Protein AF-A0A7K2X4B4-F1 (afdb_monomer_lite)

Secondary structure (DSSP, 8-state):
----------TTSSGGGTS--HHHHHHHHHHHHHHHSSTHHHHHHTT--HHHHHHHHHHHHHHHHHHHHHHTTTS--

Foldseek 3Di:
DDDDDDDPDPVCPDVVNVPDDPVNVVVVLLVVCLVPVHCLVVCVVVVNDNVVSCVVCVVVSVVVVVCVVVVVPPVPD

Sequence (77 aa):
AHASAKGSGRVGRTAAGRSLDRGAVTAAVRAGVRHVDTPYDTLLMQGVPRHQARTRVAPVIEAVLRAWRGGDGEARG

Structure (mmCIF, N/CA/C/O backbone):
data_AF-A0A7K2X4B4-F1
#
_entry.id   AF-A0A7K2X4B4-F1
#
loop_
_atom_site.group_PDB
_atom_site.id
_atom_site.type_symbol
_atom_site.label_atom_id
_atom_site.label_alt_id
_atom_site.label_comp_id
_atom_site.label_asym_id
_atom_site.la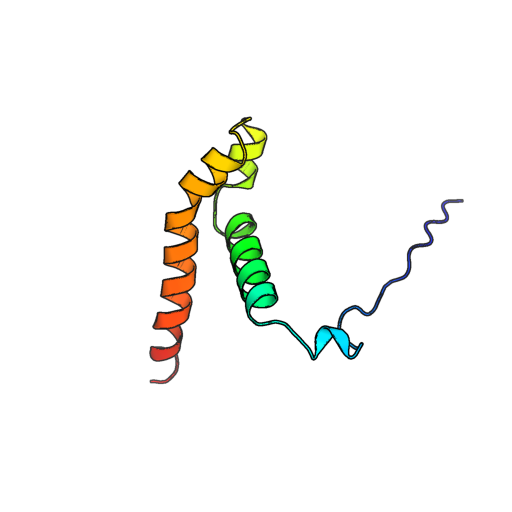bel_entity_id
_atom_site.label_seq_id
_atom_site.pdbx_PDB_ins_code
_atom_site.Cartn_x
_atom_site.Cartn_y
_atom_site.Cartn_z
_atom_site.occupancy
_atom_site.B_iso_or_equiv
_atom_site.auth_seq_id
_atom_site.auth_comp_id
_atom_site.auth_asym_id
_atom_site.auth_atom_id
_atom_site.pdbx_PDB_model_num
ATOM 1 N N . ALA A 1 1 ? -12.620 33.911 -18.045 1.00 38.84 1 ALA A N 1
ATOM 2 C CA . ALA A 1 1 ? -11.456 33.378 -18.779 1.00 38.84 1 ALA A CA 1
ATOM 3 C C . ALA A 1 1 ? -10.584 32.609 -17.792 1.00 38.84 1 ALA A C 1
ATOM 5 O O . ALA A 1 1 ? -9.986 33.221 -16.918 1.00 38.84 1 ALA A O 1
ATOM 6 N N . HIS A 1 2 ? -10.605 31.277 -17.860 1.00 33.97 2 HIS A N 1
ATOM 7 C CA . HIS A 1 2 ? -9.832 30.393 -16.986 1.00 33.97 2 HIS A CA 1
ATOM 8 C C . HIS A 1 2 ? -8.566 29.961 -17.725 1.00 33.97 2 HIS A C 1
ATOM 10 O O . HIS A 1 2 ? -8.656 29.269 -18.734 1.00 33.97 2 HIS A O 1
ATOM 16 N N . ALA A 1 3 ? -7.397 30.372 -17.240 1.00 40.72 3 ALA A N 1
ATOM 17 C CA . ALA A 1 3 ? -6.115 29.894 -17.737 1.00 40.72 3 ALA A CA 1
ATOM 18 C C . ALA A 1 3 ? -5.480 29.000 -16.669 1.00 40.72 3 ALA A C 1
ATOM 20 O O . ALA A 1 3 ? -4.896 29.486 -15.704 1.00 40.72 3 ALA A O 1
ATOM 21 N N . SER A 1 4 ? -5.591 27.683 -16.836 1.00 45.22 4 SER A N 1
ATOM 22 C CA . SER A 1 4 ? -4.732 26.734 -16.130 1.00 45.22 4 SER A CA 1
ATOM 23 C C . SER A 1 4 ? -3.604 26.325 -17.065 1.00 45.22 4 SER A C 1
ATOM 25 O O . SER A 1 4 ? -3.741 25.426 -17.888 1.00 45.22 4 SER A O 1
ATOM 27 N N . ALA A 1 5 ? -2.471 27.005 -16.923 1.00 49.59 5 ALA A N 1
ATOM 28 C CA . ALA A 1 5 ? -1.187 26.498 -17.367 1.00 49.59 5 ALA A CA 1
ATOM 29 C C . ALA A 1 5 ? -0.737 25.394 -16.398 1.00 49.59 5 ALA A C 1
ATOM 31 O O . ALA A 1 5 ? -0.487 25.669 -15.226 1.00 49.59 5 ALA A O 1
ATOM 32 N N . LYS A 1 6 ? -0.590 24.151 -16.865 1.00 50.84 6 LYS A N 1
ATOM 33 C CA . LYS A 1 6 ? 0.351 23.211 -16.243 1.00 50.84 6 LYS A CA 1
ATOM 34 C C . LYS A 1 6 ? 0.808 22.173 -17.257 1.00 50.84 6 LYS A C 1
ATOM 36 O O . LYS A 1 6 ? 0.016 21.386 -17.763 1.00 50.84 6 LYS A O 1
ATOM 41 N N . GLY A 1 7 ? 2.101 22.235 -17.570 1.00 48.38 7 GLY A N 1
ATOM 42 C CA . GLY A 1 7 ? 2.774 21.408 -18.558 1.00 48.38 7 GLY A CA 1
ATOM 43 C C . GLY A 1 7 ? 2.441 19.928 -18.413 1.00 48.38 7 GLY A C 1
ATOM 44 O O . GLY A 1 7 ? 2.722 19.310 -17.387 1.00 48.38 7 GLY A O 1
ATOM 45 N N . SER A 1 8 ? 1.889 19.370 -19.490 1.00 52.91 8 SER A N 1
ATOM 46 C CA . SER A 1 8 ? 1.794 17.938 -19.761 1.00 52.91 8 SER A CA 1
ATOM 47 C C . SER A 1 8 ? 3.211 17.379 -19.931 1.00 52.91 8 SER A C 1
ATOM 49 O O . SER A 1 8 ? 3.693 17.136 -21.042 1.00 52.91 8 SER A O 1
ATOM 51 N N . GLY A 1 9 ? 3.911 17.236 -18.807 1.00 45.72 9 GLY A N 1
ATOM 52 C CA . GLY A 1 9 ? 5.215 16.611 -18.719 1.00 45.72 9 GLY A CA 1
ATOM 53 C C . GLY A 1 9 ? 5.126 15.200 -19.271 1.00 45.72 9 GLY A C 1
ATOM 54 O O . GLY A 1 9 ? 4.443 14.334 -18.732 1.00 45.72 9 GLY A O 1
ATOM 55 N N . ARG A 1 10 ? 5.834 14.958 -20.369 1.00 56.91 10 ARG A N 1
ATOM 56 C CA . ARG A 1 10 ? 6.124 13.614 -20.851 1.00 56.91 10 ARG A CA 1
ATOM 57 C C . ARG A 1 10 ? 7.118 12.988 -19.875 1.00 56.91 10 ARG A C 1
ATOM 59 O O . ARG A 1 10 ? 8.320 13.026 -20.104 1.00 56.91 10 ARG A O 1
ATOM 66 N N . VAL A 1 11 ? 6.609 12.441 -18.774 1.00 57.03 11 VAL A N 1
ATOM 67 C CA . VAL A 1 11 ? 7.425 11.874 -17.684 1.00 57.03 11 VAL A CA 1
ATOM 68 C C . VAL A 1 11 ? 8.141 10.576 -18.098 1.00 57.03 11 VAL A C 1
ATOM 70 O O . VAL A 1 11 ? 9.038 10.118 -17.406 1.00 57.03 11 VAL A O 1
ATOM 73 N N . GLY A 1 12 ? 7.786 9.989 -19.247 1.00 51.25 12 GLY A N 1
ATOM 74 C CA . GLY A 1 12 ? 8.276 8.672 -19.675 1.00 51.25 12 GLY A CA 1
ATOM 75 C C . GLY A 1 12 ? 9.399 8.648 -20.718 1.00 51.25 12 GLY A C 1
ATOM 76 O O . GLY A 1 12 ? 9.744 7.565 -21.175 1.00 51.25 12 GLY A O 1
ATOM 77 N N . ARG A 1 13 ? 9.949 9.791 -21.164 1.00 54.47 13 ARG A N 1
ATOM 78 C CA . ARG A 1 13 ? 10.955 9.811 -22.260 1.00 54.47 13 ARG A CA 1
ATOM 79 C C . ARG A 1 13 ? 12.313 10.416 -21.912 1.00 54.47 13 ARG A C 1
ATOM 81 O O . ARG A 1 13 ? 13.191 10.452 -22.770 1.00 54.47 13 ARG A O 1
ATOM 88 N N . THR A 1 14 ? 12.510 10.881 -20.685 1.00 57.28 14 THR A N 1
ATOM 89 C CA . THR A 1 14 ? 13.812 11.372 -20.218 1.00 57.28 14 THR A CA 1
ATOM 90 C C . THR A 1 14 ? 14.655 10.213 -19.687 1.00 57.28 14 THR A C 1
ATOM 92 O O . THR A 1 14 ? 14.121 9.220 -19.199 1.00 57.28 14 THR A O 1
ATOM 95 N N . ALA A 1 15 ? 15.984 10.323 -19.774 1.00 50.84 15 ALA A N 1
ATOM 96 C CA . ALA A 1 15 ? 16.933 9.289 -19.338 1.00 50.84 15 ALA A CA 1
ATOM 97 C C . ALA A 1 15 ? 16.704 8.798 -17.887 1.00 50.84 15 ALA A C 1
ATOM 99 O O . ALA A 1 15 ? 16.982 7.641 -17.579 1.00 50.84 15 ALA A O 1
ATOM 100 N N . ALA A 1 16 ? 16.099 9.631 -17.032 1.00 50.53 16 ALA A N 1
ATOM 101 C CA . ALA A 1 16 ? 15.670 9.283 -15.676 1.00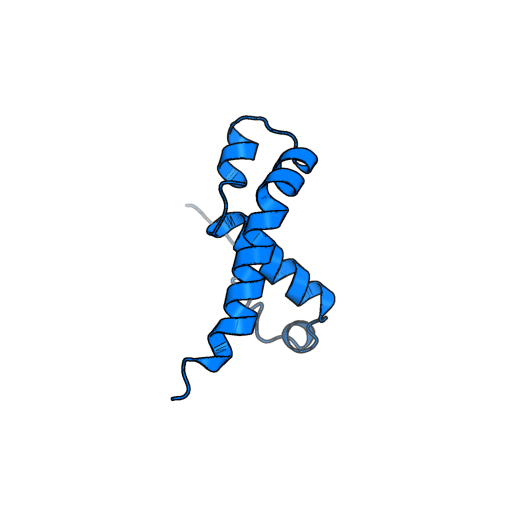 50.53 16 ALA A CA 1
ATOM 102 C C . ALA A 1 16 ? 14.579 8.191 -15.625 1.00 50.53 16 ALA A C 1
ATOM 104 O O . ALA A 1 16 ? 14.607 7.350 -14.735 1.00 50.53 16 ALA A O 1
ATOM 105 N N . GLY A 1 17 ? 13.668 8.136 -16.605 1.00 52.41 17 GLY A N 1
ATOM 106 C CA . GLY A 1 17 ? 12.691 7.046 -16.736 1.00 52.41 17 GLY A CA 1
ATOM 107 C C . GLY A 1 17 ? 13.304 5.725 -17.218 1.00 52.41 17 GLY A C 1
ATOM 108 O O . GLY A 1 17 ? 12.646 4.692 -17.164 1.00 52.41 17 GLY A O 1
ATOM 109 N N . ARG A 1 18 ? 14.560 5.747 -17.690 1.00 55.06 18 ARG A N 1
ATOM 110 C CA . ARG A 1 18 ? 15.308 4.574 -18.171 1.00 55.06 18 ARG A CA 1
ATOM 111 C C . ARG A 1 18 ? 16.288 4.035 -17.117 1.00 55.06 18 ARG A C 1
ATOM 113 O O . ARG A 1 18 ? 16.596 2.850 -17.137 1.00 55.06 18 ARG A O 1
ATOM 120 N N . SER A 1 19 ? 16.717 4.870 -16.167 1.00 59.47 19 SER A N 1
ATOM 121 C CA . SER A 1 19 ? 17.496 4.475 -14.983 1.00 59.47 19 SER A CA 1
ATOM 122 C C . SER A 1 19 ? 16.577 4.255 -13.778 1.00 59.47 19 SER A C 1
ATOM 124 O O . SER A 1 19 ? 16.671 4.951 -12.767 1.00 59.47 19 SER A O 1
ATOM 126 N N . LEU A 1 20 ? 15.643 3.314 -13.900 1.00 67.06 20 LEU A N 1
ATOM 127 C CA . LEU A 1 20 ? 14.751 2.973 -12.799 1.00 67.06 20 LEU A CA 1
ATOM 128 C C . LEU A 1 20 ? 15.521 2.195 -11.731 1.00 67.06 20 LEU A C 1
ATOM 130 O O . LEU A 1 20 ? 15.945 1.060 -11.951 1.00 67.06 20 LEU A O 1
ATOM 134 N N . ASP A 1 21 ? 15.678 2.808 -10.561 1.00 80.88 21 ASP A N 1
ATOM 135 C CA . ASP A 1 21 ? 16.163 2.107 -9.380 1.00 80.88 21 ASP A CA 1
ATOM 136 C C . ASP A 1 21 ? 15.195 0.967 -9.014 1.00 80.88 21 ASP A C 1
ATOM 138 O O . ASP A 1 21 ? 13.980 1.162 -8.913 1.00 80.88 21 ASP A O 1
ATOM 142 N N . ARG A 1 22 ? 15.729 -0.243 -8.799 1.00 82.69 22 ARG A N 1
ATOM 143 C CA . ARG A 1 22 ? 14.916 -1.419 -8.441 1.00 82.69 22 ARG A CA 1
ATOM 144 C C . ARG A 1 22 ? 14.136 -1.198 -7.146 1.00 82.69 22 ARG A C 1
ATOM 146 O O . ARG A 1 22 ? 12.999 -1.667 -7.039 1.00 82.69 22 ARG A O 1
ATOM 153 N N . GLY A 1 23 ? 14.720 -0.486 -6.181 1.00 87.00 23 GLY A N 1
ATOM 154 C CA . GLY A 1 23 ? 14.044 -0.110 -4.943 1.00 87.00 23 GLY A CA 1
ATOM 155 C C . GLY A 1 23 ? 12.848 0.799 -5.213 1.00 87.00 23 GLY A C 1
ATOM 156 O O . GLY A 1 23 ? 11.744 0.520 -4.743 1.00 87.00 23 GLY A O 1
ATOM 157 N N . ALA A 1 24 ? 13.034 1.826 -6.041 1.00 87.25 24 ALA A N 1
ATOM 158 C CA . ALA A 1 24 ? 11.985 2.757 -6.444 1.00 87.25 24 ALA A CA 1
ATOM 159 C C . ALA A 1 24 ? 10.830 2.062 -7.180 1.00 87.25 24 ALA A C 1
ATOM 161 O O . ALA A 1 24 ? 9.668 2.303 -6.853 1.00 87.25 24 ALA A O 1
ATOM 162 N N . VAL A 1 25 ? 11.125 1.152 -8.116 1.00 89.69 25 VAL A N 1
ATOM 163 C CA . VAL A 1 25 ? 10.088 0.368 -8.813 1.00 89.69 25 VAL A CA 1
ATOM 164 C C . VAL A 1 25 ? 9.326 -0.512 -7.829 1.00 89.69 25 VAL A C 1
ATOM 166 O O . VAL A 1 25 ? 8.098 -0.495 -7.807 1.00 89.69 25 VAL A O 1
ATOM 169 N N . THR A 1 26 ? 10.036 -1.229 -6.956 1.00 90.19 26 THR A N 1
ATOM 170 C CA . THR A 1 26 ? 9.409 -2.085 -5.937 1.00 90.19 26 THR A CA 1
ATOM 171 C C . THR A 1 26 ? 8.497 -1.274 -5.013 1.00 90.19 26 THR A C 1
ATOM 173 O O . THR A 1 26 ? 7.380 -1.695 -4.701 1.00 90.19 26 THR A O 1
ATOM 176 N N . ALA A 1 27 ? 8.943 -0.087 -4.597 1.00 90.88 27 ALA A N 1
ATOM 177 C CA . ALA A 1 27 ? 8.164 0.820 -3.766 1.00 90.88 27 ALA A CA 1
ATOM 178 C C . ALA A 1 27 ? 6.913 1.335 -4.492 1.00 90.88 27 ALA A C 1
ATOM 180 O O . ALA A 1 27 ? 5.838 1.364 -3.890 1.00 90.88 27 ALA A O 1
ATOM 181 N N . ALA A 1 28 ? 7.039 1.692 -5.772 1.00 92.56 28 ALA A N 1
ATOM 182 C CA . ALA A 1 28 ? 5.928 2.148 -6.599 1.00 92.56 28 ALA A CA 1
ATOM 183 C C . ALA A 1 28 ? 4.875 1.049 -6.794 1.00 92.56 28 ALA A C 1
ATOM 185 O O . ALA A 1 28 ? 3.693 1.296 -6.570 1.00 92.56 28 ALA A O 1
ATOM 186 N N . VAL A 1 29 ? 5.294 -0.180 -7.110 1.00 94.38 29 VAL A N 1
ATOM 187 C CA . VAL A 1 29 ? 4.384 -1.326 -7.260 1.00 94.38 29 VAL A CA 1
ATOM 188 C C . VAL A 1 29 ? 3.650 -1.610 -5.946 1.00 94.38 29 VAL A C 1
ATOM 190 O O . VAL A 1 29 ? 2.423 -1.682 -5.928 1.00 94.38 29 VAL A O 1
ATOM 193 N N . ARG A 1 30 ? 4.368 -1.678 -4.815 1.00 95.62 30 ARG A N 1
ATOM 194 C CA . ARG A 1 30 ? 3.742 -1.837 -3.487 1.00 95.62 30 ARG A CA 1
ATOM 195 C C . ARG A 1 30 ? 2.779 -0.701 -3.143 1.00 95.62 30 ARG A C 1
ATOM 197 O O . ARG A 1 30 ? 1.812 -0.932 -2.422 1.00 95.62 30 ARG A O 1
ATOM 204 N N . ALA A 1 31 ? 3.062 0.526 -3.577 1.00 95.81 31 ALA A N 1
ATOM 205 C CA . ALA A 1 31 ? 2.157 1.652 -3.382 1.00 95.81 31 ALA A CA 1
ATOM 206 C C . ALA A 1 31 ? 0.889 1.498 -4.233 1.00 95.81 31 ALA A C 1
ATOM 208 O O . ALA A 1 31 ? -0.198 1.664 -3.692 1.00 95.81 31 ALA A O 1
ATOM 209 N N . GLY A 1 32 ? 1.019 1.109 -5.504 1.00 95.25 32 GLY A N 1
ATOM 210 C CA . GLY A 1 32 ? -0.116 0.817 -6.383 1.00 95.25 32 GLY A CA 1
ATOM 211 C C . GLY A 1 32 ? -1.049 -0.232 -5.782 1.00 95.25 32 GLY A C 1
ATOM 212 O O . GLY A 1 32 ? -2.214 0.066 -5.539 1.00 95.25 32 GLY A O 1
ATOM 213 N N . VAL A 1 33 ? -0.508 -1.400 -5.414 1.00 96.88 33 VAL A N 1
ATOM 214 C CA . VAL A 1 33 ? -1.287 -2.487 -4.791 1.00 96.88 33 VAL A CA 1
ATOM 215 C C . VAL A 1 33 ? -1.980 -2.021 -3.513 1.00 96.88 33 VAL A C 1
ATOM 217 O O . VAL A 1 33 ? -3.147 -2.314 -3.288 1.00 96.88 33 VAL A O 1
ATOM 220 N N . ARG A 1 34 ? -1.293 -1.242 -2.667 1.00 97.56 34 ARG A N 1
ATOM 221 C CA . ARG A 1 34 ? -1.888 -0.715 -1.431 1.00 97.56 34 ARG A CA 1
ATOM 222 C C . ARG A 1 34 ? -3.156 0.098 -1.699 1.00 97.56 34 ARG A C 1
ATOM 224 O O . ARG A 1 34 ? -4.112 -0.045 -0.948 1.00 97.56 34 ARG A O 1
ATOM 231 N N . HIS A 1 35 ? -3.140 0.968 -2.700 1.00 95.56 35 HIS A N 1
ATOM 232 C CA . HIS A 1 35 ? -4.265 1.863 -2.970 1.00 95.56 35 HIS A CA 1
ATOM 233 C C . HIS A 1 35 ? -5.371 1.1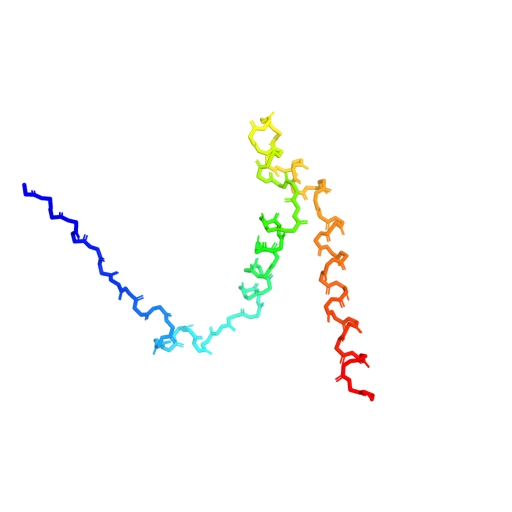98 -3.795 1.00 95.56 35 HIS A C 1
ATOM 235 O O . HIS A 1 35 ? -6.535 1.531 -3.614 1.00 95.56 35 HIS A O 1
ATOM 241 N N . VAL A 1 36 ? -5.023 0.258 -4.677 1.00 96.6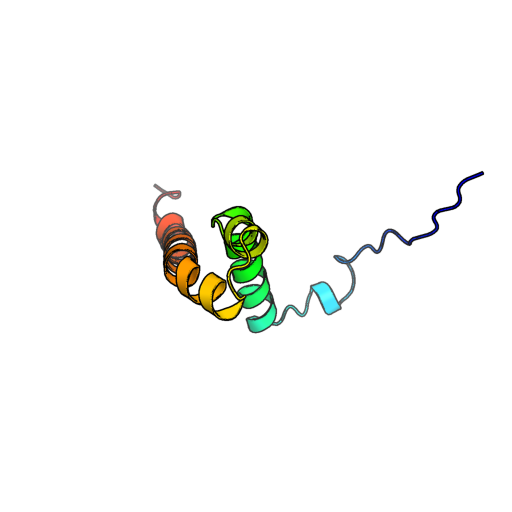9 36 VAL A N 1
ATOM 242 C CA . VAL A 1 36 ? -5.982 -0.372 -5.599 1.00 96.69 36 VAL A CA 1
ATOM 243 C C . VAL A 1 36 ? -6.600 -1.639 -5.012 1.00 96.69 36 VAL A C 1
ATOM 245 O O . VAL A 1 36 ? -7.812 -1.816 -5.075 1.00 96.69 36 VAL A O 1
ATOM 248 N N . ASP A 1 37 ? -5.785 -2.505 -4.412 1.00 95.94 37 ASP A N 1
ATOM 249 C CA . ASP A 1 37 ? -6.184 -3.871 -4.053 1.00 95.94 37 ASP A CA 1
ATOM 250 C C . ASP A 1 37 ? -6.475 -4.038 -2.553 1.00 95.94 37 ASP A C 1
ATOM 252 O O . ASP A 1 37 ? -6.682 -5.151 -2.066 1.00 95.94 37 ASP A O 1
ATOM 256 N N . THR A 1 38 ? -6.454 -2.952 -1.773 1.00 96.25 38 THR A N 1
ATOM 257 C CA . THR A 1 38 ? -6.674 -3.013 -0.321 1.00 96.25 38 THR A CA 1
ATOM 258 C C . THR A 1 38 ? -7.564 -1.870 0.169 1.00 96.25 38 THR A C 1
ATOM 260 O O . THR A 1 38 ? -7.584 -0.803 -0.442 1.00 96.25 38 THR A O 1
ATOM 263 N N . PRO A 1 39 ? -8.241 -2.009 1.326 1.00 96.25 39 PRO A N 1
ATOM 264 C CA . PRO A 1 39 ? -9.071 -0.946 1.899 1.00 96.25 39 PRO A CA 1
ATOM 265 C C . PRO A 1 39 ? -8.241 0.176 2.553 1.00 96.25 39 PRO A C 1
ATOM 267 O O . PRO A 1 39 ? -8.715 0.840 3.474 1.00 96.25 39 PRO A O 1
ATOM 270 N N . TYR A 1 40 ? -6.984 0.376 2.145 1.00 97.56 40 TYR A N 1
ATOM 271 C CA . TYR A 1 40 ? -6.073 1.335 2.769 1.00 97.56 40 TYR A CA 1
ATOM 272 C C . TYR A 1 40 ? -6.665 2.745 2.821 1.00 97.56 40 TYR A C 1
ATOM 274 O O . TYR A 1 40 ? -6.657 3.363 3.885 1.00 97.56 40 TYR A O 1
ATOM 282 N N . ASP A 1 41 ? -7.239 3.221 1.717 1.00 96.88 41 ASP A N 1
ATOM 283 C CA . ASP A 1 41 ? -7.826 4.560 1.660 1.00 96.88 41 ASP A CA 1
ATOM 284 C C . ASP A 1 41 ? -9.078 4.661 2.538 1.00 96.88 41 ASP A C 1
ATOM 286 O O . ASP A 1 41 ? -9.238 5.636 3.270 1.00 96.88 41 ASP A O 1
ATOM 290 N N . THR A 1 42 ? -9.904 3.614 2.587 1.00 97.38 42 THR A N 1
ATOM 291 C CA . THR A 1 42 ? -11.045 3.534 3.510 1.00 97.38 42 THR A CA 1
ATOM 292 C C . THR A 1 42 ? -10.603 3.607 4.972 1.00 97.38 42 THR A C 1
ATOM 294 O O . THR A 1 42 ? -11.195 4.353 5.748 1.00 97.38 42 THR A O 1
ATOM 297 N N . LEU A 1 43 ? -9.536 2.897 5.356 1.00 97.44 43 LEU A N 1
ATOM 298 C CA . LEU A 1 43 ? -8.988 2.949 6.716 1.00 97.44 43 LEU A CA 1
ATOM 299 C C . LEU A 1 43 ? -8.508 4.363 7.071 1.00 97.44 43 LEU A C 1
ATOM 301 O O . LEU A 1 43 ? -8.758 4.836 8.179 1.00 97.44 43 LEU A O 1
ATOM 305 N N . LEU A 1 44 ? -7.854 5.060 6.137 1.00 97.81 44 LEU A N 1
ATOM 306 C CA . LEU A 1 44 ? -7.437 6.447 6.357 1.00 97.81 44 LEU A CA 1
ATOM 307 C C . LEU A 1 44 ? -8.636 7.387 6.513 1.00 97.81 44 LEU A C 1
ATOM 309 O O . LEU A 1 44 ? -8.627 8.231 7.407 1.00 97.81 44 LEU A O 1
ATOM 313 N N . MET A 1 45 ? -9.676 7.214 5.696 1.00 97.44 45 MET A N 1
ATOM 314 C CA . MET A 1 45 ? -10.915 7.993 5.799 1.00 97.44 45 MET A CA 1
ATOM 315 C C . MET A 1 45 ? -11.660 7.744 7.116 1.00 97.44 45 MET A C 1
ATOM 317 O O . MET A 1 45 ? -12.300 8.649 7.639 1.00 97.44 45 MET A O 1
ATOM 321 N N . GLN A 1 46 ? -11.527 6.550 7.697 1.00 97.62 46 GLN A N 1
ATOM 322 C CA . GLN A 1 46 ? -12.046 6.205 9.025 1.00 97.62 46 GLN A CA 1
ATOM 323 C C . GLN A 1 46 ? -11.172 6.725 10.183 1.00 97.62 46 GLN A C 1
ATOM 325 O O . GLN A 1 46 ? -11.451 6.434 11.344 1.00 97.62 46 GLN A O 1
ATOM 330 N N . GLY A 1 47 ? -10.100 7.471 9.896 1.00 98.31 47 GLY A N 1
ATOM 331 C CA . GLY A 1 47 ? -9.206 8.034 10.910 1.00 98.31 47 GLY A CA 1
ATOM 332 C C . GLY A 1 47 ? -8.172 7.051 11.461 1.00 98.31 47 GLY A C 1
ATOM 333 O O . GLY A 1 47 ? -7.483 7.366 12.433 1.00 98.31 47 GLY A O 1
ATOM 334 N N . VAL A 1 48 ? -8.011 5.869 10.854 1.00 98.31 48 VAL A N 1
ATOM 335 C CA . VAL A 1 48 ? -6.981 4.913 11.276 1.00 98.31 48 VAL A CA 1
ATOM 336 C C . VAL A 1 48 ? -5.594 5.512 11.002 1.00 98.31 48 VAL A C 1
ATOM 338 O O . VAL A 1 48 ? -5.306 5.915 9.870 1.00 98.31 48 VAL A O 1
ATOM 341 N N . PRO A 1 49 ? -4.681 5.545 11.994 1.00 98.00 49 PRO A N 1
ATOM 342 C CA . PRO A 1 49 ? -3.335 6.061 11.785 1.00 98.00 49 PRO A CA 1
ATOM 343 C C . PRO A 1 49 ? -2.602 5.322 10.662 1.00 98.00 49 PRO A C 1
ATOM 345 O O . PRO A 1 49 ? -2.645 4.093 10.578 1.00 98.00 49 PRO A O 1
ATOM 348 N N . ARG A 1 50 ? -1.840 6.058 9.841 1.00 96.38 50 ARG A N 1
ATOM 349 C CA . ARG A 1 50 ? -1.124 5.509 8.670 1.00 96.38 50 ARG A CA 1
ATOM 350 C C . ARG A 1 50 ? -0.282 4.275 8.990 1.00 96.38 50 ARG A C 1
ATOM 352 O O . ARG A 1 50 ? -0.264 3.339 8.198 1.00 96.38 50 ARG A O 1
ATOM 359 N N . HIS A 1 51 ? 0.413 4.260 10.129 1.00 97.44 51 HIS A N 1
ATOM 360 C CA . HIS A 1 51 ? 1.229 3.110 10.527 1.00 97.44 51 HIS A CA 1
ATOM 361 C C . HIS A 1 51 ? 0.363 1.861 10.760 1.00 97.44 51 HIS A C 1
ATOM 363 O O . HIS A 1 51 ? 0.682 0.805 10.226 1.00 97.44 51 HIS A O 1
ATOM 369 N N . GLN A 1 52 ? -0.773 1.995 11.453 1.00 97.94 52 GLN A N 1
ATOM 370 C CA . GLN A 1 52 ? -1.701 0.886 11.691 1.00 97.94 52 GLN A CA 1
ATOM 371 C C . GLN A 1 52 ? -2.359 0.424 10.396 1.00 97.94 52 GLN A C 1
ATOM 373 O O . GLN A 1 52 ? -2.409 -0.774 10.136 1.00 97.94 52 GLN A O 1
ATOM 378 N N . ALA A 1 53 ? -2.815 1.359 9.558 1.00 98.12 53 ALA A N 1
ATOM 379 C CA . ALA A 1 53 ? -3.402 1.036 8.263 1.00 98.12 53 ALA A CA 1
ATOM 380 C C . ALA A 1 53 ? -2.409 0.248 7.393 1.00 98.12 53 ALA A C 1
ATOM 382 O O . ALA A 1 53 ? -2.767 -0.799 6.863 1.00 98.12 53 ALA A O 1
ATOM 383 N N . ARG A 1 54 ? -1.140 0.684 7.325 1.00 97.44 54 ARG A N 1
ATOM 384 C CA . ARG A 1 54 ? -0.063 -0.025 6.608 1.00 97.44 54 ARG A CA 1
ATOM 385 C C . ARG A 1 54 ? 0.176 -1.425 7.160 1.00 97.44 54 ARG A C 1
ATOM 387 O O . ARG A 1 54 ? 0.308 -2.349 6.365 1.00 97.44 54 ARG A O 1
ATOM 394 N N . THR A 1 55 ? 0.220 -1.585 8.482 1.00 97.75 55 THR A N 1
ATOM 395 C CA . THR A 1 55 ? 0.387 -2.899 9.117 1.00 97.75 55 THR A CA 1
ATOM 396 C C . THR A 1 55 ? -0.775 -3.830 8.779 1.00 97.75 55 THR A C 1
ATOM 398 O O . THR A 1 55 ? -0.539 -4.976 8.411 1.00 97.75 55 THR A O 1
ATOM 401 N N . ARG A 1 56 ? -2.019 -3.335 8.829 1.00 98.00 56 ARG A N 1
ATOM 402 C CA . ARG A 1 56 ? -3.222 -4.130 8.531 1.00 98.00 56 ARG A CA 1
ATOM 403 C C . ARG A 1 56 ? -3.256 -4.638 7.091 1.00 98.00 56 ARG A C 1
ATOM 405 O O . ARG A 1 56 ? -3.635 -5.780 6.868 1.00 98.00 56 ARG A O 1
ATOM 412 N N . VAL A 1 57 ? -2.858 -3.813 6.121 1.00 97.81 57 VAL A N 1
ATOM 413 C CA . VAL A 1 57 ? -2.921 -4.189 4.695 1.00 97.81 57 VAL A CA 1
ATOM 414 C C . VAL A 1 57 ? -1.663 -4.899 4.187 1.00 97.81 57 VAL A C 1
ATOM 416 O O . VAL A 1 57 ? -1.679 -5.450 3.090 1.00 97.81 57 VAL A O 1
ATOM 419 N N . ALA A 1 58 ? -0.569 -4.919 4.959 1.00 97.06 58 ALA A N 1
ATOM 420 C CA . ALA A 1 58 ? 0.692 -5.538 4.545 1.00 97.06 58 ALA A CA 1
ATOM 421 C C . A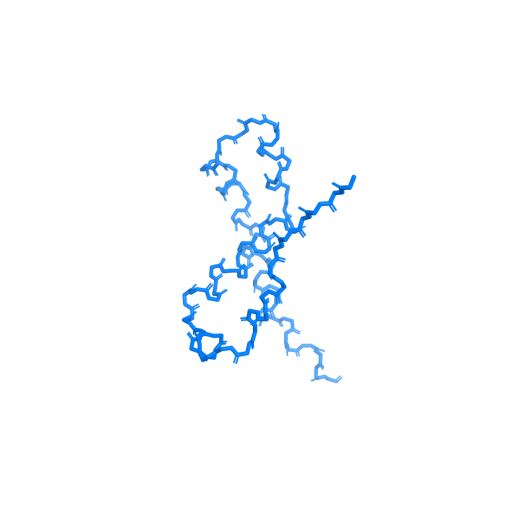LA A 1 58 ? 0.563 -7.016 4.112 1.00 97.06 58 ALA A C 1
ATOM 423 O O . ALA A 1 58 ? 1.147 -7.354 3.081 1.00 97.06 58 ALA A O 1
ATOM 424 N N . PRO A 1 59 ? -0.208 -7.884 4.802 1.00 97.31 59 PRO A N 1
ATOM 425 C CA . PRO A 1 59 ? -0.387 -9.271 4.370 1.00 97.31 59 PRO A CA 1
ATOM 426 C C . PRO A 1 59 ? -1.098 -9.392 3.016 1.00 97.31 59 PRO A C 1
ATOM 428 O O . PRO A 1 59 ? -0.704 -10.217 2.196 1.00 97.31 59 PRO A O 1
ATOM 431 N N . VAL A 1 60 ? -2.100 -8.543 2.757 1.00 96.56 60 VAL A N 1
ATOM 432 C CA . VAL A 1 60 ? -2.841 -8.523 1.482 1.00 96.56 60 VAL A CA 1
ATOM 433 C C . VAL A 1 60 ? -1.922 -8.100 0.340 1.00 96.56 60 VAL A C 1
ATOM 435 O O . VAL A 1 60 ? -1.873 -8.768 -0.689 1.00 96.56 60 VAL A O 1
ATOM 438 N N . ILE A 1 61 ? -1.124 -7.049 0.553 1.00 96.62 61 ILE A N 1
ATOM 439 C CA . ILE A 1 61 ? -0.128 -6.597 -0.429 1.00 96.62 61 ILE A CA 1
ATOM 440 C C . ILE A 1 61 ? 0.843 -7.736 -0.766 1.00 96.62 61 ILE A C 1
ATOM 442 O O . ILE A 1 61 ? 1.111 -7.993 -1.936 1.00 96.62 61 ILE A O 1
ATOM 446 N N . GLU A 1 62 ? 1.359 -8.448 0.238 1.00 95.75 62 GLU A N 1
ATOM 447 C CA . GLU A 1 62 ? 2.280 -9.565 0.000 1.00 95.75 62 GLU A CA 1
ATOM 448 C C . GLU A 1 62 ? 1.627 -10.757 -0.704 1.00 95.75 62 GLU A C 1
ATOM 450 O O . GLU A 1 62 ? 2.280 -11.399 -1.529 1.00 95.75 62 GLU A O 1
ATOM 455 N N . ALA A 1 63 ? 0.352 -11.039 -0.429 1.00 95.50 63 ALA A N 1
ATOM 456 C CA . ALA A 1 63 ? -0.399 -12.077 -1.126 1.00 95.50 63 ALA A CA 1
ATOM 457 C C . ALA A 1 63 ? -0.559 -11.748 -2.619 1.00 95.50 63 ALA A C 1
ATOM 459 O O . ALA A 1 63 ? -0.243 -12.592 -3.456 1.00 95.50 63 ALA A O 1
ATOM 460 N N . VAL A 1 64 ? -0.944 -10.512 -2.958 1.00 95.44 64 VAL A N 1
ATOM 461 C CA . VAL A 1 64 ? -1.058 -10.047 -4.354 1.00 95.44 64 VAL A CA 1
ATOM 462 C C . VAL A 1 64 ? 0.291 -10.134 -5.072 1.00 95.44 64 VAL A C 1
ATOM 464 O O . VAL A 1 64 ? 0.394 -10.727 -6.144 1.00 95.44 64 VAL A O 1
ATOM 467 N N . LEU A 1 65 ? 1.364 -9.634 -4.452 1.00 94.19 65 LEU A N 1
ATOM 468 C CA . LEU A 1 65 ? 2.704 -9.693 -5.047 1.00 94.19 65 LEU A CA 1
ATOM 469 C C . LEU A 1 65 ? 3.216 -11.129 -5.214 1.00 94.19 65 LEU A C 1
ATOM 471 O O . LEU A 1 65 ? 3.949 -11.419 -6.159 1.00 94.19 65 LEU A O 1
ATOM 475 N N . ARG A 1 66 ? 2.873 -12.037 -4.292 1.00 94.19 66 ARG A N 1
ATOM 476 C CA . ARG A 1 66 ? 3.196 -13.465 -4.414 1.00 94.19 66 ARG A CA 1
ATOM 477 C C . ARG A 1 66 ? 2.408 -14.113 -5.549 1.00 94.19 66 ARG A C 1
ATOM 479 O O . ARG A 1 66 ? 3.005 -14.880 -6.296 1.00 94.19 66 ARG A O 1
ATOM 486 N N . ALA A 1 67 ? 1.123 -13.797 -5.685 1.00 93.81 67 ALA A N 1
ATOM 487 C CA . ALA A 1 67 ? 0.285 -14.311 -6.761 1.00 93.81 67 ALA A CA 1
ATOM 488 C C . ALA A 1 67 ? 0.836 -13.907 -8.132 1.00 93.81 67 ALA A C 1
ATOM 490 O O . ALA A 1 67 ? 0.955 -14.758 -9.000 1.00 93.81 67 ALA A O 1
ATOM 491 N N . TRP A 1 68 ? 1.287 -12.661 -8.306 1.00 92.75 68 TRP A N 1
ATOM 492 C CA . TRP A 1 68 ? 1.938 -12.241 -9.554 1.00 92.75 68 TRP A CA 1
ATOM 493 C C . TRP A 1 68 ? 3.250 -12.982 -9.815 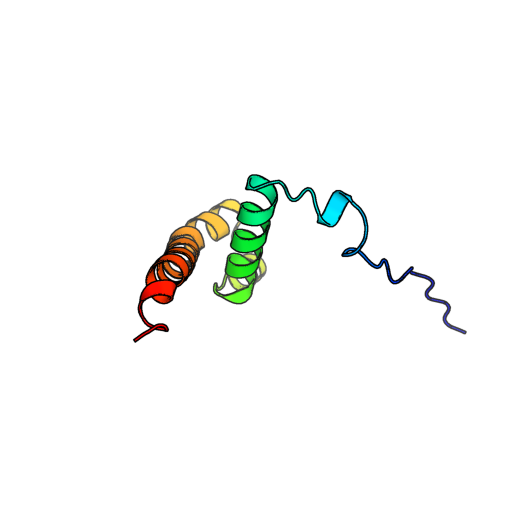1.00 92.75 68 TRP A C 1
ATOM 495 O O . TRP A 1 68 ? 3.488 -13.426 -10.928 1.00 92.75 68 TRP A O 1
ATOM 505 N N . ARG A 1 69 ? 4.071 -13.205 -8.779 1.00 88.00 69 ARG A N 1
ATOM 506 C CA . ARG A 1 69 ? 5.313 -13.988 -8.917 1.00 88.00 69 ARG A CA 1
ATOM 507 C C . ARG A 1 69 ? 5.079 -15.462 -9.267 1.00 88.00 69 ARG A C 1
ATOM 509 O O . ARG A 1 69 ? 5.961 -16.073 -9.858 1.00 88.00 69 ARG A O 1
ATOM 516 N N . GLY A 1 70 ? 3.950 -16.040 -8.854 1.00 81.06 70 GLY A N 1
ATOM 517 C CA . GLY A 1 70 ? 3.590 -17.438 -9.124 1.00 81.06 70 GLY A CA 1
ATOM 518 C C . GLY A 1 70 ? 2.724 -17.642 -10.373 1.00 81.06 70 GLY A C 1
ATOM 519 O O . GLY A 1 70 ? 2.779 -18.708 -10.974 1.00 81.06 70 GLY A O 1
ATOM 520 N N . GLY A 1 71 ? 1.955 -16.628 -10.779 1.00 59.03 71 GLY A N 1
ATOM 521 C CA . GLY A 1 71 ? 1.025 -16.666 -11.914 1.00 59.03 71 GLY A CA 1
ATOM 522 C C . GLY A 1 71 ? 1.690 -16.558 -13.288 1.00 59.03 71 GLY A C 1
ATOM 523 O O . GLY A 1 71 ? 1.071 -16.897 -14.293 1.00 59.03 71 GLY A O 1
ATOM 524 N N . ASP A 1 72 ? 2.971 -16.184 -13.342 1.00 53.78 72 ASP A N 1
ATOM 525 C CA . ASP A 1 72 ? 3.775 -16.205 -14.574 1.00 53.78 72 ASP A CA 1
ATOM 526 C C . ASP A 1 72 ? 4.111 -17.638 -15.062 1.00 53.78 72 ASP A C 1
ATOM 528 O O . ASP A 1 72 ? 4.687 -17.802 -16.141 1.00 53.78 72 ASP A O 1
ATOM 532 N N . GLY A 1 73 ? 3.753 -18.677 -14.290 1.00 49.31 73 GLY A N 1
ATOM 533 C CA . GLY A 1 73 ? 3.962 -20.090 -14.627 1.00 49.31 73 GLY A CA 1
ATOM 534 C C . GLY A 1 73 ? 2.788 -20.804 -15.311 1.00 49.31 73 GLY A C 1
ATOM 535 O O . GLY A 1 73 ? 3.002 -21.878 -15.862 1.00 49.31 73 GLY A O 1
ATOM 536 N N . GLU A 1 74 ? 1.574 -20.240 -15.311 1.00 46.78 74 GLU A N 1
ATOM 537 C CA . GLU A 1 74 ? 0.367 -20.932 -15.819 1.00 46.78 74 GLU A CA 1
ATOM 538 C C . GLU A 1 74 ? -0.167 -20.346 -17.143 1.00 46.78 74 GLU A C 1
ATOM 540 O O . GLU A 1 74 ? -0.974 -20.968 -17.822 1.00 46.78 74 GLU A O 1
ATOM 545 N N . ALA A 1 75 ? 0.344 -19.190 -17.591 1.00 43.59 75 ALA A N 1
ATOM 546 C CA . ALA A 1 75 ? -0.006 -18.584 -18.886 1.00 43.59 75 ALA A CA 1
ATOM 547 C C . ALA A 1 75 ? 0.890 -19.042 -20.064 1.00 43.59 75 ALA A C 1
ATOM 549 O O . ALA A 1 75 ? 0.892 -18.427 -21.133 1.00 43.59 75 ALA A O 1
ATOM 550 N N . ARG A 1 76 ? 1.683 -20.104 -19.874 1.00 46.25 76 ARG A N 1
ATOM 551 C CA . ARG A 1 76 ? 2.478 -20.770 -20.921 1.00 46.25 76 ARG A CA 1
ATOM 552 C C . ARG A 1 76 ? 2.338 -22.290 -20.794 1.00 46.25 76 ARG A C 1
ATOM 554 O O . ARG A 1 76 ? 3.296 -22.971 -20.438 1.00 46.25 76 ARG A O 1
ATOM 561 N N . GLY A 1 77 ? 1.137 -22.790 -21.057 1.00 34.03 77 GLY A N 1
ATOM 562 C CA . GLY A 1 77 ? 0.822 -24.209 -21.215 1.00 34.03 77 GLY A CA 1
ATOM 563 C C . GLY A 1 77 ? -0.155 -24.378 -22.359 1.00 34.03 77 GLY A C 1
ATOM 564 O O . GLY A 1 77 ? -1.149 -23.620 -22.359 1.00 34.03 77 GLY A O 1
#

pLDDT: mean 79.02, std 22.03, range [33.97, 98.31]

Radius of gyration: 17.65 Å; chains: 1; bounding box: 30×58×34 Å